Protein AF-A0A4U9D534-F1 (afdb_monomer_lite)

Radius of gyration: 22.66 Å; chains: 1; bounding box: 74×33×58 Å

pLDDT: mean 83.32, std 19.27, range [30.23, 98.06]

Secondary structure (DSSP, 8-state):
--TTSS-HHHHHHHHHH-HHHHHHHHHHHHHH---HHHHS--HHHHHHTTPPPSEE---SSS-TT--BEEGGGS-GGGB-TTS-B-----EEEESSHHHHHHHHHTT---TT-EEEE-S-STTTTSS-EE-HHHHHHHTSTTGGG-EEEESSEE-TTT--S-B-PPPP-PPP---------

Foldseek 3Di:
DDPVPDDPVVVVVCCVPDPVNVVVQVVCCVPVVDHVCVVPPDPVVCVVVVPDDQKDWDDDPVAPVIKMFRLVLQDPVQADPVRHHDADAAEDEAADPVVLLVCLVVVVDDQRYEYEYEQCACVRVNQDEDASNQVSLVVPPRSSNYHYHYNHHHDPPRDGTMGHDDDDDDDDDDDDDDDDD

InterPro domains:
  IPR042096 Dihydroxy-acid dehydratase, C-terminal [G3DSA:3.50.30.80] (55-161)
  IPR056740 Dihydroxy-acid/6-phosphogluconate dehydratase, C-terminal [PF24877] (54-155)

Organism: Raoultella terrigena (NCBI:txid577)

Sequence (181 aa):
MTVTGQTVGENLDWWQASERRQKFRQCLLEQDGVDPDDVILPPERARAKGLTSTVAFPVGNIAPEGSVVKATAIDPSVVGDDGVYRHTGRARVFVSEARAIGAIKNGEIERGDIMVVIGGGPSGTGMEETYQLTSALKHVSWGKTVSLITDARFSRRLDRRLFWPRRARGAGGRAHRQAAR

Structure (mmCIF, N/CA/C/O backbone):
data_AF-A0A4U9D534-F1
#
_entry.id   AF-A0A4U9D534-F1
#
loop_
_atom_site.group_PDB
_atom_site.id
_atom_site.type_symbol
_atom_site.label_atom_id
_atom_site.label_alt_id
_atom_site.label_comp_id
_atom_site.label_asym_id
_atom_site.label_entity_id
_atom_site.label_seq_id
_atom_site.pdbx_PDB_ins_code
_atom_site.Cartn_x
_atom_site.Cartn_y
_atom_site.Cartn_z
_atom_site.occupancy
_atom_site.B_iso_or_equiv
_atom_site.auth_seq_id
_atom_site.auth_comp_id
_atom_site.auth_asym_id
_atom_site.auth_atom_id
_atom_site.pdbx_PDB_model_num
ATOM 1 N N . MET A 1 1 ? 1.641 -3.731 29.621 1.00 86.44 1 MET A N 1
ATOM 2 C CA . MET A 1 1 ? 1.388 -2.473 30.348 1.00 86.44 1 MET A CA 1
ATOM 3 C C . MET A 1 1 ? 1.261 -1.354 29.327 1.00 86.44 1 MET A C 1
ATOM 5 O O . MET A 1 1 ? 2.078 -1.302 28.414 1.00 86.44 1 MET A O 1
ATOM 9 N N . THR A 1 2 ? 0.210 -0.544 29.413 1.00 97.25 2 THR A N 1
ATOM 10 C CA . THR A 1 2 ? -0.050 0.617 28.548 1.00 97.25 2 THR A CA 1
ATOM 11 C C . THR A 1 2 ? 0.269 1.916 29.303 1.00 97.25 2 THR A C 1
ATOM 13 O O . THR A 1 2 ? 0.668 1.880 30.467 1.00 97.25 2 THR A O 1
ATOM 16 N N . VAL A 1 3 ? 0.082 3.076 28.661 1.00 96.31 3 VAL A N 1
ATOM 17 C CA . VAL A 1 3 ? 0.278 4.398 29.294 1.00 96.31 3 VAL A CA 1
ATOM 18 C C . VAL A 1 3 ? -0.677 4.674 30.460 1.00 96.31 3 VAL A C 1
ATOM 20 O O . VAL A 1 3 ? -0.405 5.559 31.262 1.00 96.31 3 VAL A O 1
ATOM 23 N N . THR A 1 4 ? -1.773 3.920 30.580 1.00 95.88 4 THR A N 1
ATOM 24 C CA . THR A 1 4 ? -2.705 4.018 31.715 1.00 95.88 4 THR A CA 1
ATOM 25 C C . THR A 1 4 ? -2.234 3.220 32.933 1.00 95.88 4 THR A C 1
ATOM 27 O O . THR A 1 4 ? -2.908 3.212 33.956 1.00 95.88 4 THR A O 1
ATOM 30 N N . GLY A 1 5 ? -1.101 2.513 32.832 1.00 96.94 5 GLY A N 1
ATOM 31 C CA . GLY A 1 5 ? -0.614 1.587 33.858 1.00 96.94 5 GLY A CA 1
ATOM 32 C C . GLY A 1 5 ? -1.308 0.220 33.842 1.00 96.94 5 GLY A C 1
ATOM 33 O O . GLY A 1 5 ? -0.834 -0.704 34.492 1.00 96.94 5 GLY A O 1
ATOM 34 N N . GLN A 1 6 ? -2.375 0.057 33.056 1.00 97.06 6 GLN A N 1
ATOM 35 C CA . GLN A 1 6 ? -3.139 -1.188 32.935 1.00 97.06 6 GLN A CA 1
ATOM 36 C C . GLN A 1 6 ? -2.657 -2.054 31.759 1.00 97.06 6 GLN A C 1
ATOM 38 O O . GLN A 1 6 ? -1.842 -1.651 30.920 1.00 97.06 6 GLN A O 1
ATOM 43 N N . THR A 1 7 ? -3.142 -3.285 31.674 1.00 98.06 7 THR A N 1
ATOM 44 C CA . THR A 1 7 ? -2.972 -4.175 30.522 1.00 98.06 7 THR A CA 1
ATOM 45 C C . THR A 1 7 ? -3.841 -3.730 29.342 1.00 98.06 7 THR A C 1
ATOM 47 O O . THR A 1 7 ? -4.763 -2.929 29.477 1.00 98.06 7 THR A O 1
ATOM 50 N N . VAL A 1 8 ? -3.545 -4.230 28.137 1.00 97.31 8 VAL A N 1
ATOM 51 C CA . VAL A 1 8 ? -4.396 -3.960 26.965 1.00 97.31 8 VAL A CA 1
ATOM 52 C C . VAL A 1 8 ? -5.798 -4.542 27.173 1.00 97.31 8 VAL A C 1
ATOM 54 O O . VAL A 1 8 ? -6.761 -3.869 26.832 1.00 97.31 8 VAL A O 1
ATOM 57 N N . GLY A 1 9 ? -5.906 -5.733 27.775 1.00 97.06 9 GLY A N 1
ATOM 58 C CA . GLY A 1 9 ? -7.188 -6.376 28.084 1.00 97.06 9 GLY A CA 1
ATOM 59 C C . GLY A 1 9 ? -8.070 -5.507 28.977 1.00 97.06 9 GLY A C 1
ATOM 60 O O . GLY A 1 9 ? -9.159 -5.140 28.563 1.00 97.06 9 GLY A O 1
ATOM 61 N N . GLU A 1 10 ? -7.548 -5.052 30.119 1.00 97.25 10 GLU A N 1
ATOM 62 C CA . GLU A 1 10 ? -8.293 -4.184 31.048 1.00 97.25 10 GLU A CA 1
ATOM 63 C C . GLU A 1 10 ? -8.781 -2.887 30.382 1.00 97.25 10 GLU A C 1
ATOM 65 O O . GLU A 1 10 ? -9.929 -2.479 30.560 1.00 97.25 10 GLU A O 1
ATOM 70 N N . ASN A 1 11 ? -7.938 -2.260 29.552 1.00 97.38 11 ASN A N 1
ATOM 71 C CA . ASN A 1 11 ? -8.338 -1.063 28.810 1.00 97.38 11 ASN A CA 1
ATOM 72 C C . ASN A 1 11 ? -9.438 -1.362 27.770 1.00 97.38 11 ASN A C 1
ATOM 74 O O . ASN A 1 11 ? -10.313 -0.523 27.548 1.00 97.38 11 ASN A O 1
ATOM 78 N N . LEU A 1 12 ? -9.395 -2.527 27.114 1.00 96.00 12 LEU A N 1
ATOM 79 C CA . LEU A 1 12 ? -10.400 -2.939 26.130 1.00 96.00 12 LEU A CA 1
ATOM 80 C C . LEU A 1 12 ? -11.732 -3.305 26.791 1.00 96.00 12 LEU A C 1
ATOM 82 O O . LEU A 1 12 ? -12.773 -2.880 26.291 1.00 96.00 12 LEU A O 1
ATOM 86 N N . ASP A 1 13 ? -11.701 -4.011 27.921 1.00 96.44 13 ASP A N 1
ATOM 87 C CA . ASP A 1 13 ? -12.891 -4.385 28.691 1.00 96.44 13 ASP A CA 1
ATOM 88 C C . ASP A 1 13 ? -13.617 -3.134 29.205 1.00 96.44 13 ASP A C 1
ATOM 90 O O . ASP A 1 13 ? -14.827 -2.977 29.010 1.00 96.44 13 ASP A O 1
ATOM 94 N N . TRP A 1 14 ? -12.865 -2.179 29.767 1.00 96.06 14 TRP A N 1
ATOM 95 C CA . TRP A 1 14 ? -13.400 -0.870 30.147 1.00 96.06 14 TRP A CA 1
ATOM 96 C C . TRP A 1 14 ? -14.007 -0.132 28.946 1.00 96.06 14 TRP A C 1
ATOM 98 O O . TRP A 1 14 ? -15.138 0.357 29.016 1.00 96.06 14 TRP A O 1
ATOM 108 N N . TRP A 1 15 ? -13.286 -0.062 27.820 1.00 94.94 15 TRP A N 1
ATOM 109 C CA . TRP A 1 15 ? -13.764 0.629 26.620 1.00 94.94 15 TRP A CA 1
ATOM 110 C C . TRP A 1 15 ? -15.060 0.013 26.084 1.00 94.94 15 TRP A C 1
ATOM 112 O O . TRP A 1 15 ? -15.977 0.747 25.699 1.00 94.94 15 TRP A O 1
ATOM 122 N N . GLN A 1 16 ? -15.156 -1.318 26.077 1.00 93.94 16 GLN A N 1
ATOM 123 C CA . GLN A 1 16 ? -16.317 -2.057 25.591 1.00 93.94 16 GLN A CA 1
ATOM 124 C C . GLN A 1 16 ? -17.593 -1.707 26.366 1.00 93.94 16 GLN A C 1
ATOM 126 O O . GLN A 1 16 ? -18.647 -1.549 25.740 1.00 93.94 16 GLN A O 1
ATOM 131 N N . ALA A 1 17 ? -17.484 -1.542 27.688 1.00 95.06 17 ALA A N 1
ATOM 132 C CA . ALA A 1 17 ? -18.589 -1.173 28.571 1.00 95.06 17 ALA A CA 1
ATOM 133 C C . ALA A 1 17 ? -18.818 0.347 28.690 1.00 95.06 17 ALA A C 1
ATOM 135 O O . ALA A 1 17 ? -19.832 0.768 29.241 1.00 95.06 17 ALA A O 1
ATOM 136 N N . SER A 1 18 ? -17.906 1.178 28.178 1.00 96.81 18 SER A N 1
ATOM 137 C CA . SER A 1 18 ? -17.957 2.629 28.377 1.00 96.81 18 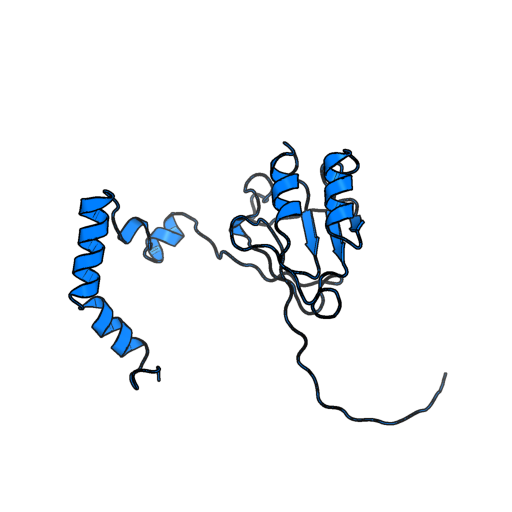SER A CA 1
ATOM 138 C C . SER A 1 18 ? -19.188 3.298 27.746 1.00 96.81 18 SER A C 1
ATOM 140 O O . SER A 1 18 ? -19.559 3.026 26.598 1.00 96.81 18 SER A O 1
ATOM 142 N N . GLU A 1 19 ? -19.757 4.279 28.454 1.00 97.12 19 GLU A N 1
ATOM 143 C CA . GLU A 1 19 ? -20.830 5.148 27.939 1.00 97.12 19 GLU A CA 1
ATOM 144 C C . GLU A 1 19 ? -20.419 5.841 26.634 1.00 97.12 19 GLU A C 1
ATOM 146 O O . GLU A 1 19 ? -21.216 6.001 25.709 1.00 97.12 19 GLU A O 1
ATOM 151 N N . ARG A 1 20 ? -19.134 6.210 26.523 1.00 95.56 20 ARG A N 1
ATOM 152 C CA . ARG A 1 20 ? -18.580 6.842 25.324 1.00 95.56 20 ARG A CA 1
ATOM 153 C C . ARG A 1 20 ? -18.744 5.945 24.098 1.00 95.56 20 ARG A C 1
ATOM 155 O O . ARG A 1 20 ? -19.192 6.431 23.061 1.00 95.56 20 ARG A O 1
ATOM 162 N N . ARG A 1 21 ? -18.415 4.651 24.197 1.00 94.75 21 ARG A N 1
ATOM 163 C CA . ARG A 1 21 ? -18.577 3.704 23.084 1.00 94.75 21 ARG A CA 1
ATOM 164 C C . ARG A 1 21 ? -20.043 3.572 22.674 1.00 94.75 21 ARG A C 1
ATOM 166 O O . ARG A 1 21 ? -20.329 3.588 21.479 1.00 94.75 21 ARG A O 1
ATOM 173 N N . GLN A 1 22 ? -20.958 3.470 23.637 1.00 94.81 22 GLN A N 1
ATOM 174 C CA . GLN A 1 22 ? -22.397 3.360 23.369 1.00 94.81 22 GLN A CA 1
ATOM 175 C C . GLN A 1 22 ? -22.919 4.602 22.636 1.00 94.81 22 GLN A C 1
ATOM 177 O O . GLN A 1 22 ? -23.503 4.482 21.560 1.00 94.81 22 GLN A O 1
ATOM 182 N N . LYS A 1 23 ? -22.589 5.794 23.148 1.00 96.06 23 LYS A N 1
ATOM 183 C CA . LYS A 1 23 ? -22.988 7.075 22.557 1.00 96.06 23 LYS A CA 1
ATOM 184 C C . LYS A 1 23 ? -22.525 7.227 21.108 1.00 96.06 23 LYS A C 1
ATOM 186 O O . LYS A 1 23 ? -23.309 7.636 20.261 1.00 96.06 23 LYS A O 1
ATOM 191 N N . PHE A 1 24 ? -21.267 6.904 20.798 1.00 94.12 24 PHE A N 1
ATOM 192 C CA . PHE A 1 24 ? -20.760 7.045 19.426 1.00 94.12 24 PHE A CA 1
ATOM 193 C C . PHE A 1 24 ? -21.315 5.990 18.465 1.00 94.12 24 PHE A C 1
ATOM 195 O O . PHE A 1 24 ? -21.507 6.295 17.292 1.00 94.12 24 PHE A O 1
ATOM 202 N N . ARG A 1 25 ? -21.616 4.777 18.944 1.00 94.19 25 ARG A N 1
ATOM 203 C CA . ARG A 1 25 ? -22.312 3.767 18.133 1.00 94.19 25 ARG A CA 1
ATOM 204 C C . ARG A 1 25 ? -23.728 4.212 17.774 1.00 94.19 25 ARG A C 1
ATOM 206 O O . ARG A 1 25 ? -24.123 4.075 16.624 1.00 94.19 25 ARG A O 1
ATOM 213 N N . GLN A 1 26 ? -24.450 4.782 18.735 1.00 95.06 26 GLN A N 1
ATOM 214 C CA . GLN A 1 26 ? -25.782 5.336 18.509 1.00 95.06 26 GLN A CA 1
ATOM 215 C C . GLN A 1 26 ? -25.739 6.545 17.566 1.00 95.06 26 GLN A C 1
ATOM 217 O O . GLN A 1 26 ? -26.499 6.596 16.608 1.00 95.06 26 GLN A O 1
ATOM 222 N N . CYS A 1 27 ? -24.782 7.454 17.768 1.00 95.50 27 CYS A N 1
ATOM 223 C CA . CYS A 1 27 ? -24.558 8.613 16.902 1.00 95.50 27 CYS A CA 1
ATOM 224 C C . CYS A 1 27 ? -24.356 8.222 15.431 1.00 95.50 27 CYS A C 1
ATOM 226 O O . CYS A 1 27 ? -24.934 8.854 14.555 1.00 95.50 27 CYS A O 1
ATOM 228 N N . LEU A 1 28 ? -23.556 7.184 15.162 1.00 94.06 28 LEU A N 1
ATOM 229 C CA . LEU A 1 28 ? -23.295 6.708 13.801 1.00 94.06 28 LEU A CA 1
ATOM 230 C C . LEU A 1 28 ? -24.573 6.187 13.121 1.00 94.06 28 LEU A C 1
ATOM 232 O O . LEU A 1 28 ? -24.811 6.452 11.945 1.00 94.06 28 LEU A O 1
ATOM 236 N N . LEU A 1 29 ? -25.422 5.488 13.876 1.00 93.69 29 LEU A N 1
ATOM 237 C CA . LEU A 1 29 ? -26.695 4.994 13.365 1.00 93.69 29 LEU A CA 1
ATOM 238 C C . LEU A 1 29 ? -27.702 6.133 13.147 1.00 93.69 29 LEU A C 1
ATOM 240 O O . LEU A 1 29 ? -28.352 6.187 12.111 1.00 93.69 29 LEU A O 1
ATOM 244 N N . GLU A 1 30 ? -27.829 7.047 14.108 1.00 96.25 30 GLU A N 1
ATOM 245 C CA . GLU A 1 30 ? -28.817 8.133 14.071 1.00 96.25 30 GLU A CA 1
ATOM 246 C C . GLU A 1 30 ? -28.486 9.211 13.037 1.00 96.25 30 GLU A C 1
ATOM 248 O O . GLU A 1 30 ? -29.395 9.753 12.412 1.00 96.25 30 GLU A O 1
ATOM 253 N N . GLN A 1 31 ? -27.203 9.542 12.868 1.00 95.94 31 GLN A N 1
ATOM 254 C CA . GLN A 1 31 ? -26.777 10.619 11.971 1.00 95.94 31 GLN A CA 1
ATOM 255 C C . GLN A 1 31 ? -26.509 10.119 10.554 1.00 95.94 31 GLN A C 1
ATOM 257 O O . GLN A 1 31 ? -26.920 10.774 9.599 1.00 95.94 31 GLN A O 1
ATOM 262 N N . ASP A 1 32 ? -25.858 8.961 10.418 1.00 94.50 32 ASP A N 1
ATOM 263 C CA . ASP A 1 32 ? -25.398 8.463 9.119 1.00 94.50 32 ASP A CA 1
ATOM 264 C C . ASP A 1 32 ? -26.194 7.243 8.626 1.00 94.50 32 ASP A C 1
ATOM 266 O O . ASP A 1 32 ? -26.009 6.806 7.490 1.00 94.50 32 ASP A O 1
ATOM 270 N N . GLY A 1 33 ? -27.078 6.665 9.452 1.00 94.69 33 GLY A N 1
ATOM 271 C CA . GLY A 1 33 ? -27.794 5.430 9.110 1.00 94.69 33 GLY A CA 1
ATOM 272 C C . GLY A 1 33 ? -26.875 4.211 8.994 1.00 94.69 33 GLY A C 1
ATOM 273 O O . GLY A 1 33 ? -27.248 3.218 8.369 1.00 94.69 33 GLY A O 1
ATOM 274 N N . VAL A 1 34 ? -25.660 4.285 9.547 1.00 94.75 34 VAL A N 1
ATOM 275 C CA . VAL A 1 34 ? -24.629 3.252 9.402 1.00 94.75 34 VAL A CA 1
ATOM 276 C C . VAL A 1 34 ? -24.594 2.369 10.644 1.00 94.75 34 VAL A C 1
ATOM 278 O O . VAL A 1 34 ? -24.377 2.851 11.756 1.00 94.75 34 VAL A O 1
ATOM 281 N N . ASP A 1 35 ? -24.738 1.055 10.449 1.00 91.25 35 ASP A N 1
ATOM 282 C CA . ASP A 1 35 ? -24.485 0.076 11.505 1.00 91.25 35 ASP A CA 1
ATOM 283 C C . ASP A 1 35 ? -22.975 0.039 11.827 1.00 91.25 35 ASP A C 1
ATOM 285 O O . ASP A 1 35 ? -22.156 -0.263 10.948 1.00 91.25 35 ASP A O 1
ATOM 289 N N . PRO A 1 36 ? -22.561 0.315 13.078 1.00 90.19 36 PRO A N 1
ATOM 290 C CA . PRO A 1 36 ? -21.161 0.226 13.478 1.00 90.19 36 PRO A CA 1
ATOM 291 C C . PRO A 1 36 ? -20.494 -1.130 13.188 1.00 90.19 36 PRO A C 1
ATOM 293 O O . PRO A 1 36 ? -19.285 -1.170 12.936 1.00 90.19 36 PRO A O 1
ATOM 296 N N . ASP A 1 37 ? -21.247 -2.233 13.215 1.00 90.00 37 ASP A N 1
ATOM 297 C CA . ASP A 1 37 ? -20.719 -3.584 12.982 1.00 90.00 37 ASP A CA 1
ATOM 298 C C . ASP A 1 37 ? -20.555 -3.913 11.492 1.00 90.00 37 ASP A C 1
ATOM 300 O O . ASP A 1 37 ? -19.982 -4.951 11.145 1.00 90.00 37 ASP A O 1
ATOM 304 N N . ASP A 1 38 ? -20.988 -3.013 10.607 1.00 90.25 38 ASP A N 1
ATOM 305 C CA . ASP A 1 38 ? -20.646 -3.023 9.186 1.00 90.25 38 ASP A CA 1
ATOM 306 C C . ASP A 1 38 ? -19.417 -2.151 8.864 1.00 90.25 38 ASP A C 1
ATOM 308 O O . ASP A 1 38 ? -18.823 -2.308 7.794 1.00 90.25 38 ASP A O 1
ATOM 312 N N . VAL A 1 39 ? -18.970 -1.305 9.803 1.00 90.88 39 VAL A N 1
ATOM 313 C CA . VAL A 1 39 ? -17.719 -0.527 9.697 1.00 90.88 39 VAL A CA 1
ATOM 314 C C . VAL A 1 39 ? -16.520 -1.329 10.199 1.00 90.88 39 VAL A C 1
ATOM 316 O O . VAL A 1 39 ? -15.499 -1.420 9.515 1.00 90.88 39 VAL A O 1
ATOM 319 N N . ILE A 1 40 ? -16.631 -1.925 11.392 1.00 90.56 40 ILE A N 1
ATOM 320 C CA . ILE A 1 40 ? -15.611 -2.817 11.957 1.00 90.56 40 ILE A CA 1
ATOM 321 C C . ILE A 1 40 ? -16.203 -4.218 12.028 1.00 90.56 40 ILE A C 1
ATOM 323 O O . ILE A 1 40 ? -16.924 -4.565 12.960 1.00 90.56 40 ILE A O 1
ATOM 327 N N . LEU A 1 41 ? -15.879 -5.028 11.024 1.00 89.94 41 LEU A N 1
ATOM 328 C CA . LEU A 1 41 ? -16.424 -6.371 10.910 1.00 89.94 41 LEU A CA 1
ATOM 329 C C . LEU A 1 41 ? -15.828 -7.309 11.972 1.00 89.94 41 LEU A C 1
ATOM 331 O O . LEU A 1 41 ? -14.604 -7.353 12.139 1.00 89.94 41 LEU A O 1
ATOM 335 N N . PRO A 1 42 ? -16.661 -8.149 12.611 1.00 90.00 42 PRO A N 1
ATOM 336 C CA . PRO A 1 42 ? -16.183 -9.312 13.342 1.00 90.00 42 PRO A CA 1
ATOM 337 C C . PRO A 1 42 ? -15.320 -10.214 12.441 1.00 90.00 42 PRO A C 1
ATOM 339 O O . PRO A 1 42 ? -15.634 -10.353 11.251 1.00 90.00 42 PRO A O 1
ATOM 342 N N . PRO A 1 43 ? -14.280 -10.883 12.978 1.00 88.19 43 PRO A N 1
ATOM 343 C CA . PRO A 1 43 ? -13.366 -11.705 12.182 1.00 88.19 43 PRO A CA 1
ATOM 344 C C . PRO A 1 43 ? -14.066 -12.749 11.304 1.00 88.19 43 PRO A C 1
ATOM 346 O O . PRO A 1 43 ? -13.664 -12.964 10.163 1.00 88.19 43 PRO A O 1
ATOM 349 N N . GLU A 1 44 ? -15.136 -13.367 11.801 1.00 90.56 44 GLU A N 1
ATOM 350 C CA . GLU A 1 44 ? -15.907 -14.361 11.049 1.00 90.56 44 GLU A CA 1
ATOM 351 C C . GLU A 1 44 ? -16.650 -13.747 9.859 1.00 90.56 44 GLU A C 1
ATOM 353 O O . GLU A 1 44 ? -16.531 -14.249 8.742 1.00 90.56 44 GLU A O 1
ATOM 358 N N . ARG A 1 45 ? -17.334 -12.607 10.055 1.00 91.88 45 ARG A N 1
ATOM 359 C CA . ARG A 1 45 ? -18.004 -11.874 8.963 1.00 91.88 45 ARG A CA 1
ATOM 360 C C . ARG A 1 45 ? -16.991 -11.371 7.934 1.00 91.88 45 ARG A C 1
ATOM 362 O O . ARG A 1 45 ? -17.265 -11.427 6.739 1.00 91.88 45 ARG A O 1
ATOM 369 N N . ALA A 1 46 ? -15.818 -10.912 8.373 1.00 88.81 46 ALA A N 1
ATOM 370 C CA . ALA A 1 46 ? -14.749 -10.484 7.473 1.00 88.81 46 ALA A CA 1
ATOM 371 C C . ALA A 1 46 ? -14.240 -11.641 6.595 1.00 88.81 46 ALA A C 1
ATOM 373 O O . ALA A 1 46 ? -14.120 -11.480 5.380 1.00 88.81 46 ALA A O 1
ATOM 374 N N . ARG A 1 47 ? -14.011 -12.822 7.189 1.00 86.06 47 ARG A N 1
ATOM 375 C CA . ARG A 1 47 ? -13.614 -14.039 6.459 1.00 86.06 47 ARG A CA 1
ATOM 376 C C . ARG A 1 47 ? -14.700 -14.518 5.502 1.00 86.06 47 ARG A C 1
ATOM 378 O O . ARG A 1 47 ? -14.387 -14.829 4.360 1.00 86.06 47 ARG A O 1
ATOM 385 N N . ALA A 1 48 ? -15.960 -14.523 5.934 1.00 89.12 48 ALA A N 1
ATOM 386 C CA . ALA A 1 48 ? -17.094 -14.890 5.085 1.00 89.12 48 ALA A CA 1
ATOM 387 C C . ALA A 1 48 ? -17.239 -13.957 3.869 1.00 89.12 48 ALA A C 1
ATOM 389 O O . ALA A 1 48 ? -17.631 -14.398 2.795 1.00 89.12 48 ALA A O 1
ATOM 390 N N . LYS A 1 49 ? -16.863 -12.678 4.016 1.00 85.88 49 LYS A N 1
ATOM 391 C CA . LYS A 1 49 ? -16.787 -11.699 2.918 1.00 85.88 49 LYS A CA 1
ATOM 392 C C . LYS A 1 49 ? -15.507 -11.807 2.071 1.00 85.88 49 LYS A C 1
ATOM 394 O O . LYS A 1 49 ? -15.314 -10.991 1.176 1.00 85.88 49 LYS A O 1
ATOM 399 N N . GLY A 1 50 ? -14.622 -12.766 2.351 1.00 82.12 50 GLY A N 1
ATOM 400 C CA . GLY A 1 50 ? -13.373 -12.959 1.611 1.00 82.12 50 GLY A CA 1
ATOM 401 C C . GLY A 1 50 ? -12.339 -11.848 1.819 1.00 82.12 50 GLY A C 1
ATOM 402 O O . GLY A 1 50 ? -11.458 -11.670 0.982 1.00 82.12 50 GLY A O 1
ATOM 403 N N . LEU A 1 51 ? -12.428 -11.075 2.909 1.00 80.38 51 LEU A N 1
ATOM 404 C CA . LEU A 1 51 ? -11.452 -10.023 3.195 1.00 80.38 51 LEU A CA 1
ATOM 405 C C . LEU A 1 51 ? -10.120 -10.641 3.639 1.00 80.38 51 LEU A C 1
ATOM 407 O O . LEU A 1 51 ? -10.044 -11.333 4.654 1.00 80.38 51 LEU A O 1
ATOM 411 N N . THR A 1 52 ? -9.057 -10.367 2.885 1.00 73.94 52 THR A N 1
ATOM 412 C CA . THR A 1 52 ? -7.696 -10.848 3.156 1.00 73.94 52 THR A CA 1
ATOM 413 C C . THR A 1 52 ? -6.825 -9.773 3.808 1.00 73.94 52 THR A C 1
ATOM 415 O O . THR A 1 52 ? -7.209 -8.607 3.908 1.00 73.94 52 THR A O 1
ATOM 418 N N . SER A 1 53 ? -5.610 -10.152 4.228 1.00 75.06 53 SER A N 1
ATOM 419 C CA . SER A 1 53 ? -4.606 -9.190 4.699 1.00 75.06 53 SER A CA 1
ATOM 420 C C . SER A 1 53 ? -4.390 -8.072 3.676 1.00 75.06 53 SER A C 1
ATOM 422 O O . SER A 1 53 ? -4.179 -8.313 2.487 1.00 75.06 53 SER A O 1
ATOM 424 N N . THR A 1 54 ? -4.391 -6.836 4.166 1.00 81.75 54 THR A N 1
ATOM 425 C CA . THR A 1 54 ? -4.171 -5.627 3.366 1.00 81.75 54 THR A CA 1
ATOM 426 C C . THR A 1 54 ? -2.743 -5.518 2.842 1.00 81.75 54 THR A C 1
ATOM 428 O O . THR A 1 54 ? -2.503 -4.817 1.859 1.00 81.75 54 THR A O 1
ATOM 431 N N . VAL A 1 55 ? -1.789 -6.189 3.490 1.00 87.31 55 VAL A N 1
ATOM 432 C CA . VAL A 1 55 ? -0.356 -6.039 3.233 1.00 87.31 55 VAL A CA 1
ATOM 433 C C . VAL A 1 55 ? 0.288 -7.403 3.003 1.00 87.31 55 VAL A C 1
ATOM 435 O O . VAL A 1 55 ? 0.018 -8.350 3.742 1.00 87.31 55 VAL A O 1
ATOM 438 N N . ALA A 1 56 ? 1.157 -7.482 1.998 1.00 88.50 56 ALA A N 1
ATOM 439 C CA . ALA A 1 56 ? 2.066 -8.602 1.770 1.00 88.50 56 ALA A CA 1
ATOM 440 C C . ALA A 1 56 ? 3.518 -8.105 1.758 1.00 88.50 56 ALA A C 1
ATOM 442 O O . ALA A 1 56 ? 3.758 -6.916 1.546 1.00 88.50 56 ALA A O 1
ATOM 443 N N . PHE A 1 57 ? 4.477 -9.005 1.985 1.00 91.69 57 PHE A N 1
ATOM 444 C CA . PHE A 1 57 ? 5.896 -8.668 2.139 1.00 91.69 57 PHE A CA 1
ATOM 445 C C . PHE A 1 57 ? 6.769 -9.455 1.145 1.00 91.69 57 PHE A C 1
ATOM 447 O O . PHE A 1 57 ? 7.345 -10.478 1.519 1.00 91.69 57 PHE A O 1
ATOM 454 N N . PRO A 1 58 ? 6.821 -9.059 -0.142 1.00 90.38 58 PRO A N 1
ATOM 455 C CA . PRO A 1 58 ? 7.576 -9.795 -1.151 1.00 90.38 58 PRO A CA 1
ATOM 456 C C . PRO A 1 58 ? 9.085 -9.702 -0.916 1.00 90.38 58 PRO A C 1
ATOM 458 O O . PRO A 1 58 ? 9.607 -8.622 -0.639 1.00 90.38 58 PRO A O 1
ATOM 461 N N . VAL A 1 59 ? 9.789 -10.811 -1.123 1.00 93.31 59 VAL A N 1
ATOM 462 C CA . VAL A 1 59 ? 11.256 -10.909 -1.089 1.00 93.31 59 VAL A CA 1
ATOM 463 C C . VAL A 1 59 ? 11.771 -11.425 -2.431 1.00 93.31 59 VAL A C 1
ATOM 465 O O . VAL A 1 59 ? 11.052 -12.117 -3.152 1.00 93.31 59 VAL A O 1
ATOM 468 N N . GLY A 1 60 ? 13.013 -11.099 -2.781 1.00 93.50 60 GLY A N 1
ATOM 469 C CA . GLY A 1 60 ? 13.637 -11.599 -4.006 1.00 93.50 60 GLY A CA 1
ATOM 470 C C . GLY A 1 60 ? 14.958 -10.911 -4.320 1.00 93.50 60 GLY A C 1
ATOM 471 O O . GLY A 1 60 ? 15.445 -10.097 -3.547 1.00 93.50 60 GLY A O 1
ATOM 472 N N . ASN A 1 61 ? 15.527 -11.199 -5.486 1.00 96.12 61 ASN A N 1
ATOM 473 C CA . ASN A 1 61 ? 16.807 -10.628 -5.920 1.00 96.12 61 ASN A CA 1
ATOM 474 C C . ASN A 1 61 ? 16.801 -9.089 -6.042 1.00 96.12 61 ASN A C 1
ATOM 476 O O . ASN A 1 61 ? 17.806 -8.459 -5.735 1.00 96.12 61 ASN A O 1
ATOM 480 N N . ILE A 1 62 ? 15.684 -8.480 -6.455 1.00 92.81 62 ILE A N 1
ATOM 481 C CA . ILE A 1 62 ? 15.522 -7.012 -6.525 1.00 92.81 62 ILE A CA 1
ATOM 482 C C . ILE A 1 62 ? 15.346 -6.404 -5.124 1.00 92.81 62 ILE A C 1
ATOM 484 O O . ILE A 1 62 ? 15.694 -5.252 -4.887 1.00 92.81 62 ILE A O 1
ATOM 488 N N . ALA A 1 63 ? 14.797 -7.187 -4.197 1.00 94.00 63 ALA A N 1
ATOM 489 C CA . ALA A 1 63 ? 14.341 -6.760 -2.885 1.00 94.00 63 ALA A CA 1
ATOM 490 C C . ALA A 1 63 ? 14.811 -7.756 -1.798 1.00 94.00 63 ALA A C 1
ATOM 492 O O . ALA A 1 63 ? 13.971 -8.412 -1.173 1.00 94.00 63 ALA A O 1
ATOM 493 N N . PRO A 1 64 ? 16.134 -7.922 -1.582 1.00 93.75 64 PRO A N 1
ATOM 494 C CA . PRO A 1 64 ? 16.672 -9.005 -0.750 1.00 93.75 64 PRO A CA 1
ATOM 495 C C . PRO A 1 64 ? 16.331 -8.861 0.740 1.00 93.75 64 PRO A C 1
ATOM 497 O O . PRO A 1 64 ? 16.057 -9.853 1.404 1.00 93.75 64 PRO A O 1
ATOM 500 N N . GLU A 1 65 ? 16.280 -7.633 1.255 1.00 93.12 65 GLU A N 1
ATOM 501 C CA . GLU A 1 65 ? 15.835 -7.312 2.625 1.00 93.12 65 GLU A CA 1
ATOM 502 C C . GLU A 1 65 ? 14.302 -7.192 2.750 1.00 93.12 65 GLU A C 1
ATOM 504 O O . GLU A 1 65 ? 13.780 -6.868 3.816 1.00 93.12 65 GLU A O 1
ATOM 509 N N . GLY A 1 66 ? 13.578 -7.488 1.669 1.00 92.50 66 GLY A N 1
ATOM 510 C CA . GLY A 1 66 ? 12.125 -7.511 1.630 1.00 92.50 66 GLY A CA 1
ATOM 511 C C . GLY A 1 66 ? 11.481 -6.169 1.322 1.00 92.50 66 GLY A C 1
ATOM 512 O O . GLY A 1 66 ? 11.883 -5.107 1.771 1.00 92.50 66 GLY A O 1
ATOM 513 N N . SER A 1 67 ? 10.411 -6.243 0.554 1.00 92.56 67 SER A N 1
ATOM 514 C CA . SER A 1 67 ? 9.523 -5.137 0.242 1.00 92.56 67 SER A CA 1
ATOM 515 C C . SER A 1 67 ? 8.165 -5.377 0.895 1.00 92.56 67 SER A C 1
ATOM 517 O O . SER A 1 67 ? 7.937 -6.352 1.602 1.00 92.56 67 SER A O 1
ATOM 519 N N . VAL A 1 68 ? 7.243 -4.469 0.666 1.00 91.31 68 VAL A N 1
ATOM 520 C CA . VAL A 1 68 ? 5.902 -4.414 1.222 1.00 91.31 68 VAL A CA 1
ATOM 521 C C . VAL A 1 68 ? 4.996 -4.109 0.052 1.00 91.31 68 VAL A C 1
ATOM 523 O O . VAL A 1 68 ? 5.376 -3.325 -0.789 1.00 91.31 68 VAL A O 1
ATOM 526 N N . VAL A 1 69 ? 3.799 -4.660 -0.038 1.00 89.38 69 VAL A N 1
ATOM 527 C CA . VAL A 1 69 ? 2.803 -4.281 -1.042 1.00 89.38 69 VAL A CA 1
ATOM 528 C C . VAL A 1 69 ? 1.453 -4.191 -0.373 1.00 89.38 69 VAL A C 1
ATOM 530 O O . VAL A 1 69 ? 1.102 -5.046 0.438 1.00 89.38 69 VAL A O 1
ATOM 533 N N . LYS A 1 70 ? 0.667 -3.174 -0.724 1.00 86.50 70 LYS A N 1
ATOM 534 C CA . LYS A 1 70 ? -0.745 -3.154 -0.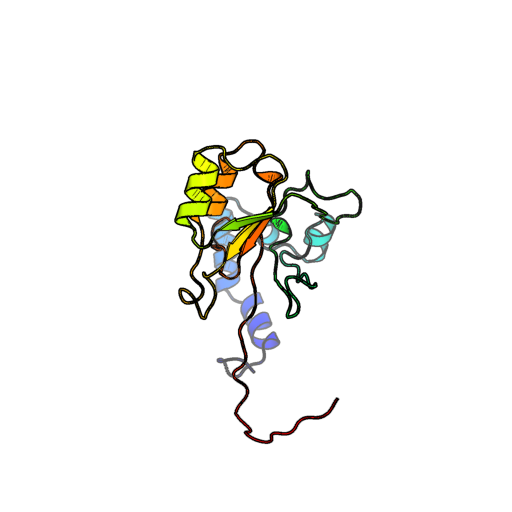361 1.00 86.50 70 LYS A CA 1
ATOM 535 C C . LYS A 1 70 ? -1.506 -4.111 -1.283 1.00 86.50 70 LYS A C 1
ATOM 537 O O . LYS A 1 70 ? -1.861 -3.739 -2.399 1.00 86.50 70 LYS A O 1
ATOM 542 N N . ALA A 1 71 ? -1.710 -5.349 -0.838 1.00 83.88 71 ALA A N 1
ATOM 543 C CA . ALA A 1 71 ? -2.302 -6.423 -1.634 1.00 83.88 71 ALA A CA 1
ATOM 544 C C . ALA A 1 71 ? -3.731 -6.089 -2.090 1.00 83.88 71 ALA A C 1
ATOM 546 O O . ALA A 1 71 ? -4.056 -6.276 -3.257 1.00 83.88 71 ALA A O 1
ATOM 547 N N . THR A 1 72 ? -4.546 -5.475 -1.222 1.00 80.62 72 THR A N 1
ATOM 548 C CA . THR A 1 72 ? -5.928 -5.058 -1.559 1.00 80.62 72 THR A CA 1
ATOM 549 C C . THR A 1 72 ? -6.002 -3.977 -2.626 1.00 80.62 72 THR A C 1
ATOM 551 O O . THR A 1 72 ? -7.070 -3.661 -3.144 1.00 80.62 72 THR A O 1
ATOM 554 N N . ALA A 1 73 ? -4.870 -3.362 -2.931 1.00 80.00 73 ALA A N 1
ATOM 555 C CA . ALA A 1 73 ? -4.786 -2.338 -3.935 1.00 80.00 73 ALA A CA 1
ATOM 556 C C . ALA A 1 73 ? -4.389 -2.936 -5.302 1.00 80.00 73 ALA A C 1
ATOM 558 O O . ALA A 1 73 ? -4.440 -2.247 -6.310 1.00 80.00 73 ALA A O 1
ATOM 559 N N . ILE A 1 74 ? -4.073 -4.226 -5.398 1.00 84.44 74 ILE A N 1
ATOM 560 C CA . ILE A 1 74 ? -3.972 -4.910 -6.690 1.00 84.44 74 ILE A CA 1
ATOM 561 C C . ILE A 1 74 ? -5.389 -5.104 -7.246 1.00 84.44 74 ILE A C 1
ATOM 563 O O . ILE A 1 74 ? -6.326 -5.395 -6.508 1.00 84.44 74 ILE A O 1
ATOM 567 N N . ASP A 1 75 ? -5.567 -4.873 -8.546 1.00 85.06 75 ASP A N 1
ATOM 568 C CA . ASP A 1 75 ? -6.870 -5.055 -9.179 1.00 85.06 75 ASP A CA 1
ATOM 569 C C . ASP A 1 75 ? -7.239 -6.547 -9.220 1.00 85.06 75 ASP A C 1
ATOM 571 O O . ASP A 1 75 ? -6.428 -7.328 -9.717 1.00 85.06 75 ASP A O 1
ATOM 575 N N . PRO A 1 76 ? -8.429 -6.971 -8.756 1.00 84.69 76 PRO A N 1
ATOM 576 C CA . PRO A 1 76 ? -8.799 -8.387 -8.774 1.00 84.69 76 PRO A CA 1
ATOM 577 C C . PRO A 1 76 ? -8.736 -9.005 -10.175 1.00 84.69 76 PRO A C 1
ATOM 579 O O . PRO A 1 76 ? -8.396 -10.171 -10.306 1.00 84.69 76 PRO A O 1
ATOM 582 N N . SER A 1 77 ? -8.969 -8.211 -11.232 1.00 86.19 77 SER A N 1
ATOM 583 C CA . SER A 1 77 ? -8.914 -8.696 -12.620 1.00 86.19 77 SER A CA 1
ATOM 584 C C . SER A 1 77 ? -7.515 -9.075 -13.117 1.00 86.19 77 SER A C 1
ATOM 586 O O . SER A 1 77 ? -7.392 -9.592 -14.224 1.00 86.19 77 SER A O 1
ATOM 588 N N . VAL A 1 78 ? -6.460 -8.789 -12.346 1.00 83.69 78 VAL A N 1
ATOM 589 C CA . VAL A 1 78 ? -5.078 -9.185 -12.671 1.00 83.69 78 VAL A CA 1
ATOM 590 C C . VAL A 1 78 ? -4.505 -10.207 -11.686 1.00 83.69 78 VAL A C 1
ATOM 592 O O . VAL A 1 78 ? -3.329 -10.552 -11.778 1.00 83.69 78 VAL A O 1
ATOM 595 N N . VAL A 1 79 ? -5.309 -10.671 -10.730 1.00 86.38 79 VAL A N 1
ATOM 596 C CA . VAL A 1 79 ? -4.944 -11.739 -9.795 1.00 86.38 79 VAL A CA 1
ATOM 597 C C . VAL A 1 79 ? -5.407 -13.065 -10.395 1.00 86.38 79 VAL A C 1
ATOM 599 O O . VAL A 1 79 ? -6.515 -13.138 -10.920 1.00 86.38 79 VAL A O 1
ATOM 602 N N . GLY A 1 80 ? -4.552 -14.091 -10.368 1.00 85.12 80 GLY A N 1
ATOM 603 C CA . GLY A 1 80 ? -4.927 -15.421 -10.848 1.00 85.12 80 GLY A CA 1
ATOM 604 C C . GLY A 1 80 ? -6.006 -16.069 -9.977 1.00 85.12 80 GLY A C 1
ATOM 605 O O . GLY A 1 80 ? -6.223 -15.656 -8.838 1.00 85.12 80 GLY A O 1
ATOM 606 N N . ASP A 1 81 ? -6.639 -17.125 -10.488 1.00 86.69 81 ASP A N 1
ATOM 607 C CA . ASP A 1 81 ? -7.671 -17.883 -9.758 1.00 86.69 81 ASP A CA 1
ATOM 608 C C . ASP A 1 81 ? -7.142 -18.502 -8.451 1.00 86.69 81 ASP A C 1
ATOM 610 O O . ASP A 1 81 ? -7.894 -18.750 -7.512 1.00 86.69 81 ASP A O 1
ATOM 614 N N . ASP A 1 82 ? -5.824 -18.704 -8.365 1.00 86.38 82 ASP A N 1
ATOM 615 C CA . ASP A 1 82 ? -5.109 -19.145 -7.166 1.00 86.38 82 ASP A CA 1
ATOM 616 C C . ASP A 1 82 ? -4.887 -18.025 -6.130 1.00 86.38 82 ASP A C 1
ATOM 618 O O . ASP A 1 82 ? -4.235 -18.240 -5.108 1.00 86.38 82 ASP A O 1
ATOM 622 N N . GLY A 1 83 ? -5.401 -16.819 -6.384 1.00 83.88 83 GLY A N 1
ATOM 623 C CA . GLY A 1 83 ? -5.249 -15.653 -5.518 1.00 83.88 83 GLY A CA 1
ATOM 624 C C . GLY A 1 83 ? -3.871 -14.994 -5.601 1.00 83.88 83 GLY A C 1
ATOM 625 O O . GLY A 1 83 ? -3.557 -14.126 -4.782 1.00 83.88 83 GLY A O 1
ATOM 626 N N . VAL A 1 84 ? -3.033 -15.375 -6.572 1.00 85.94 84 VAL A N 1
ATOM 627 C CA . VAL A 1 84 ? -1.658 -14.881 -6.682 1.00 85.94 84 VAL A CA 1
ATOM 628 C C . VAL A 1 84 ? -1.521 -13.909 -7.850 1.00 85.94 84 VAL A C 1
ATOM 630 O O . VAL A 1 84 ? -1.812 -14.213 -9.007 1.00 85.94 84 VAL A O 1
ATOM 633 N N . TYR A 1 85 ? -1.011 -12.716 -7.552 1.00 89.25 85 TYR A N 1
ATOM 634 C CA . TYR A 1 85 ? -0.616 -11.751 -8.571 1.00 89.25 85 TYR A CA 1
ATOM 635 C C . TYR A 1 85 ? 0.746 -12.125 -9.163 1.00 89.25 85 TYR A C 1
ATOM 637 O O . TYR A 1 85 ? 1.747 -12.180 -8.445 1.00 89.25 85 TYR A O 1
ATOM 645 N N . ARG A 1 86 ? 0.802 -12.328 -10.482 1.00 91.44 86 ARG A N 1
ATOM 646 C CA . ARG A 1 86 ? 2.045 -12.559 -11.231 1.00 91.44 86 ARG A CA 1
ATOM 647 C C . ARG A 1 86 ? 2.131 -11.561 -12.371 1.00 91.44 86 ARG A C 1
ATOM 649 O O . ARG A 1 86 ? 1.182 -11.405 -13.130 1.00 91.44 86 ARG A O 1
ATOM 656 N N . HIS A 1 87 ? 3.270 -10.890 -12.495 1.00 93.62 87 HIS A N 1
ATOM 657 C CA . HIS A 1 87 ? 3.502 -9.956 -13.588 1.00 93.62 87 HIS A CA 1
ATOM 658 C C . HIS A 1 87 ? 4.958 -10.008 -14.039 1.00 93.62 87 HIS A C 1
ATOM 660 O O . HIS A 1 87 ? 5.874 -9.819 -13.240 1.00 93.62 87 HIS A O 1
ATOM 666 N N . THR A 1 88 ? 5.141 -10.232 -15.335 1.00 95.44 88 THR A N 1
ATOM 667 C CA . THR A 1 88 ? 6.419 -10.150 -16.034 1.00 95.44 88 THR A CA 1
ATOM 668 C C . THR A 1 88 ? 6.251 -9.182 -17.190 1.00 95.44 88 THR A C 1
ATOM 670 O O . THR A 1 88 ? 5.310 -9.309 -17.969 1.00 95.44 88 THR A O 1
ATOM 673 N N . GLY A 1 89 ? 7.155 -8.217 -17.283 1.00 95.00 89 GLY A N 1
ATOM 674 C CA . GLY A 1 89 ? 7.056 -7.120 -18.230 1.00 95.00 89 GLY A CA 1
ATOM 675 C C . GLY A 1 89 ? 8.393 -6.422 -18.408 1.00 95.00 89 GLY A C 1
ATOM 676 O O . GLY A 1 89 ? 9.346 -6.675 -17.663 1.00 95.00 89 GLY A O 1
ATOM 677 N N . ARG A 1 90 ? 8.475 -5.537 -19.403 1.00 97.31 90 ARG A N 1
ATOM 678 C CA . ARG A 1 90 ? 9.687 -4.760 -19.659 1.00 97.31 90 ARG A CA 1
ATOM 679 C C . ARG A 1 90 ? 9.887 -3.742 -18.539 1.00 97.31 90 ARG A C 1
ATOM 681 O O . ARG A 1 90 ? 8.988 -2.968 -18.219 1.00 97.31 90 ARG A O 1
ATOM 688 N N . ALA A 1 91 ? 11.081 -3.726 -17.953 1.00 97.12 91 ALA A N 1
ATOM 689 C CA . ALA A 1 91 ? 11.432 -2.736 -16.945 1.00 97.12 91 ALA A CA 1
ATOM 690 C C . ALA A 1 91 ? 11.727 -1.377 -17.602 1.00 97.12 91 ALA A C 1
ATOM 692 O O . ALA A 1 91 ? 12.608 -1.274 -18.459 1.00 97.12 91 ALA A O 1
ATOM 693 N N . ARG A 1 92 ? 11.024 -0.327 -17.170 1.00 96.94 92 ARG A N 1
ATOM 694 C CA . ARG A 1 92 ? 11.316 1.074 -17.501 1.00 96.94 92 ARG A CA 1
ATOM 695 C C . ARG A 1 92 ? 11.773 1.797 -16.249 1.00 96.94 92 ARG A C 1
ATOM 697 O O . ARG A 1 92 ? 10.993 1.990 -15.319 1.00 96.94 92 ARG A O 1
ATOM 704 N N . VAL A 1 93 ? 13.054 2.150 -16.223 1.00 97.00 93 VAL A N 1
ATOM 705 C CA . VAL A 1 93 ? 13.718 2.696 -15.038 1.00 97.00 93 VAL A CA 1
ATOM 706 C C . VAL A 1 93 ? 13.812 4.214 -15.138 1.00 97.00 93 VAL A C 1
ATOM 708 O O . VAL A 1 93 ? 14.277 4.753 -16.140 1.00 97.00 93 VAL A O 1
ATOM 711 N N . PHE A 1 94 ? 13.416 4.900 -14.072 1.00 95.94 94 PHE A N 1
ATOM 712 C CA . PHE A 1 94 ? 13.443 6.349 -13.943 1.00 95.94 94 PHE A CA 1
ATOM 713 C C . PHE A 1 94 ? 14.184 6.747 -12.670 1.00 95.94 94 PHE A C 1
ATOM 715 O O . PHE A 1 94 ? 14.050 6.111 -11.631 1.00 95.94 94 PHE A O 1
ATOM 722 N N . VAL A 1 95 ? 14.942 7.838 -12.747 1.00 93.44 95 VAL A N 1
ATOM 723 C CA . VAL A 1 95 ? 15.722 8.389 -11.619 1.00 93.44 95 VAL A CA 1
ATOM 724 C C . VAL A 1 95 ? 15.034 9.575 -10.937 1.00 93.44 95 VAL A C 1
ATOM 726 O O . VAL A 1 95 ? 15.606 10.215 -10.063 1.00 93.44 95 VAL A O 1
ATOM 729 N N . SER A 1 96 ? 13.831 9.932 -11.390 1.00 90.00 96 SER A N 1
ATOM 730 C CA . SER A 1 96 ? 13.003 10.950 -10.754 1.00 90.00 96 SER A CA 1
ATOM 731 C C . SER A 1 96 ? 11.529 10.725 -11.064 1.00 90.00 96 SER A C 1
ATOM 733 O O . SER A 1 96 ? 11.164 10.274 -12.156 1.00 90.00 96 SER A O 1
ATOM 735 N N . GLU A 1 97 ? 10.672 11.091 -10.112 1.00 90.00 97 GLU A N 1
ATOM 736 C CA . GLU A 1 97 ? 9.218 11.042 -10.273 1.00 90.00 97 GLU A CA 1
ATOM 737 C C . GLU A 1 97 ? 8.756 11.909 -11.455 1.00 90.00 97 GLU A C 1
ATOM 739 O O . GLU A 1 97 ? 7.962 11.457 -12.275 1.00 90.00 97 GLU A O 1
ATOM 744 N N . ALA A 1 98 ? 9.325 13.108 -11.625 1.00 90.88 98 ALA A N 1
ATOM 745 C CA . ALA A 1 98 ? 8.976 14.006 -12.726 1.00 90.88 98 ALA A CA 1
ATOM 746 C C . ALA A 1 98 ? 9.180 13.370 -14.115 1.00 90.88 98 ALA A C 1
ATOM 748 O O . ALA A 1 98 ? 8.322 13.512 -14.988 1.00 90.88 98 ALA A O 1
ATOM 749 N N . ARG A 1 99 ? 10.280 12.627 -14.319 1.00 94.31 99 ARG A N 1
ATOM 750 C CA . ARG A 1 99 ? 10.539 11.921 -15.587 1.00 94.31 99 ARG A CA 1
ATOM 751 C C . ARG A 1 99 ? 9.574 10.762 -15.802 1.00 94.31 99 ARG A C 1
ATOM 753 O O . ARG A 1 99 ? 9.065 10.603 -16.905 1.00 94.31 99 ARG A O 1
ATOM 760 N N . ALA A 1 100 ? 9.293 9.993 -14.754 1.00 94.38 100 ALA A N 1
ATOM 761 C CA . ALA A 1 100 ? 8.329 8.900 -14.824 1.00 94.38 100 ALA A CA 1
ATOM 762 C C . ALA A 1 100 ? 6.906 9.403 -15.146 1.00 94.38 100 ALA A C 1
ATOM 764 O O . ALA A 1 100 ? 6.218 8.807 -15.971 1.00 94.38 100 ALA A O 1
ATOM 765 N N . ILE A 1 101 ? 6.483 10.537 -14.572 1.00 93.38 101 ILE A N 1
ATOM 766 C CA . ILE A 1 101 ? 5.207 11.190 -14.918 1.00 93.38 101 ILE A CA 1
ATOM 767 C C . ILE A 1 101 ? 5.211 11.660 -16.374 1.00 93.38 101 ILE A C 1
ATOM 769 O O . ILE A 1 101 ? 4.216 11.471 -17.074 1.00 93.38 101 ILE A O 1
ATOM 773 N N . GLY A 1 102 ? 6.307 12.276 -16.828 1.00 94.75 102 GLY A N 1
ATOM 774 C CA . GLY A 1 102 ? 6.473 12.696 -18.220 1.00 94.75 102 GLY A CA 1
ATOM 775 C C . GLY A 1 102 ? 6.288 11.529 -19.188 1.00 94.75 102 GLY A C 1
ATOM 776 O O . GLY A 1 102 ? 5.464 11.620 -20.091 1.00 94.75 102 GLY A O 1
ATOM 777 N N . ALA A 1 103 ? 6.944 10.398 -18.922 1.00 95.44 103 ALA A N 1
ATOM 778 C CA . ALA A 1 103 ? 6.828 9.192 -19.737 1.00 95.44 103 ALA A CA 1
ATOM 779 C C . ALA A 1 103 ? 5.387 8.656 -19.813 1.00 95.44 103 ALA A C 1
ATOM 781 O O . ALA A 1 103 ? 4.931 8.263 -20.885 1.00 95.44 103 ALA A O 1
ATOM 782 N N . ILE A 1 104 ? 4.635 8.685 -18.703 1.00 93.56 104 ILE A N 1
ATOM 783 C CA . ILE A 1 104 ? 3.208 8.315 -18.714 1.00 93.56 104 ILE A CA 1
ATOM 784 C C . ILE A 1 104 ? 2.417 9.269 -19.618 1.00 93.56 104 ILE A C 1
ATOM 786 O O . ILE A 1 104 ? 1.645 8.823 -20.463 1.00 93.56 104 ILE A O 1
ATOM 790 N N . LYS A 1 105 ? 2.607 10.583 -19.450 1.00 91.56 105 LYS A N 1
ATOM 791 C CA . LYS A 1 105 ? 1.855 11.613 -20.185 1.00 91.56 105 LYS A CA 1
ATOM 792 C C . LYS A 1 105 ? 2.168 11.630 -21.681 1.00 91.56 105 LYS A C 1
ATOM 794 O O . LYS A 1 105 ? 1.275 11.901 -22.475 1.00 91.56 105 LYS A O 1
ATOM 799 N N . ASN A 1 106 ? 3.405 11.320 -22.049 1.00 94.31 106 ASN A N 1
ATOM 800 C CA . ASN A 1 106 ? 3.869 11.293 -23.433 1.00 94.31 106 ASN A CA 1
ATOM 801 C C . ASN A 1 106 ? 3.560 9.967 -24.151 1.00 94.31 106 ASN A C 1
ATOM 803 O O . ASN A 1 106 ? 3.888 9.828 -25.325 1.00 94.31 106 ASN A O 1
ATOM 807 N N . GLY A 1 107 ? 2.957 8.985 -23.469 1.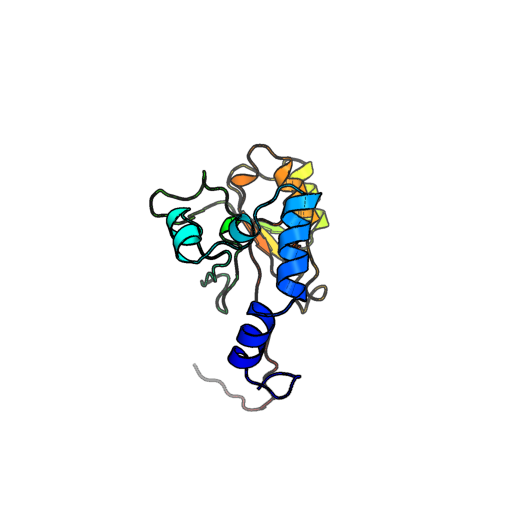00 91.56 107 GLY A N 1
ATOM 808 C CA . GLY A 1 107 ? 2.675 7.671 -24.056 1.00 91.56 107 GLY A CA 1
ATOM 809 C C . GLY A 1 107 ? 3.923 6.805 -24.264 1.00 91.56 107 GLY A C 1
ATOM 810 O O . GLY A 1 107 ? 3.921 5.915 -25.106 1.00 91.56 107 GLY A O 1
ATOM 811 N N . GLU A 1 108 ? 4.990 7.050 -23.502 1.00 94.25 108 GLU A N 1
ATOM 812 C CA . GLU A 1 108 ? 6.243 6.280 -23.551 1.00 94.25 108 GLU A CA 1
ATOM 813 C C . GLU A 1 108 ? 6.182 4.999 -22.698 1.00 94.25 108 GLU A C 1
ATOM 815 O O . GLU A 1 108 ? 7.125 4.203 -22.692 1.00 94.25 108 GLU A O 1
ATOM 820 N N . ILE A 1 109 ? 5.094 4.816 -21.945 1.00 95.19 109 ILE A N 1
ATOM 821 C CA . ILE A 1 109 ? 4.773 3.597 -21.201 1.00 95.19 109 ILE A CA 1
ATOM 822 C C . ILE A 1 109 ? 3.779 2.779 -22.018 1.00 95.19 109 ILE A C 1
ATOM 824 O O . ILE A 1 109 ? 2.820 3.318 -22.566 1.00 95.19 109 ILE A O 1
ATOM 828 N N . GLU A 1 110 ? 3.985 1.472 -22.050 1.00 94.12 110 GLU A N 1
ATOM 829 C CA . GLU A 1 110 ? 3.156 0.508 -22.753 1.00 94.12 110 GLU A CA 1
ATOM 830 C C . GLU A 1 110 ? 2.416 -0.410 -21.774 1.00 94.12 110 GLU A C 1
ATOM 832 O O . GLU A 1 110 ? 2.733 -0.542 -20.583 1.00 94.12 110 GLU A O 1
ATOM 837 N N . ARG A 1 111 ? 1.386 -1.075 -22.297 1.00 94.44 111 ARG A N 1
ATOM 838 C CA . ARG A 1 111 ? 0.599 -2.039 -21.538 1.00 94.44 111 ARG A CA 1
ATOM 839 C C . ARG A 1 111 ? 1.482 -3.207 -21.094 1.00 94.44 111 ARG A C 1
ATOM 841 O O . ARG A 1 111 ? 2.008 -3.935 -21.925 1.00 94.44 111 ARG A O 1
ATOM 848 N N . GLY A 1 112 ? 1.547 -3.428 -19.781 1.00 93.75 112 GLY A N 1
ATOM 849 C CA . GLY A 1 112 ? 2.316 -4.532 -19.192 1.00 93.75 112 GLY A CA 1
ATOM 850 C C . GLY A 1 112 ? 3.756 -4.160 -18.841 1.00 93.75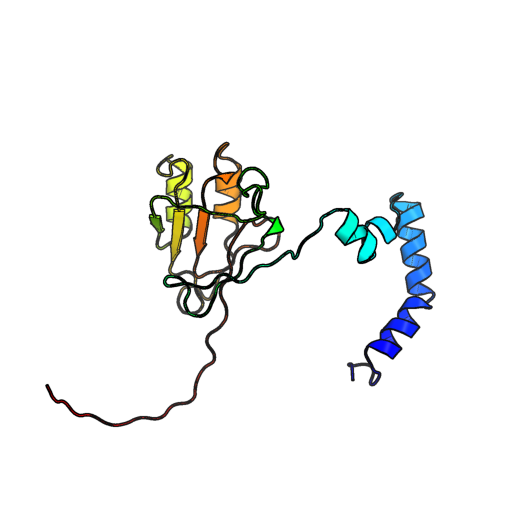 112 GLY A C 1
ATOM 851 O O . GLY A 1 112 ? 4.541 -5.025 -18.474 1.00 93.75 112 GLY A O 1
ATOM 852 N N . ASP A 1 113 ? 4.128 -2.884 -18.924 1.00 96.62 113 ASP A N 1
ATOM 853 C CA . ASP A 1 113 ? 5.429 -2.454 -18.429 1.00 96.62 113 ASP A CA 1
ATOM 854 C C . ASP A 1 113 ? 5.535 -2.537 -16.900 1.00 96.62 113 ASP A C 1
ATOM 856 O O . ASP A 1 113 ? 4.555 -2.451 -16.146 1.00 96.62 113 ASP A O 1
ATOM 860 N N . ILE A 1 114 ? 6.776 -2.658 -16.434 1.00 96.69 114 ILE A N 1
ATOM 861 C CA . ILE A 1 114 ? 7.150 -2.510 -15.032 1.00 96.69 114 ILE A CA 1
ATOM 862 C C . ILE A 1 114 ? 7.902 -1.192 -14.902 1.00 96.69 114 ILE A C 1
ATOM 864 O O . ILE A 1 114 ? 9.055 -1.070 -15.310 1.00 96.69 114 ILE A O 1
ATOM 868 N N . MET A 1 115 ? 7.255 -0.193 -14.321 1.00 96.44 115 MET A N 1
ATOM 869 C CA . MET A 1 115 ? 7.895 1.074 -14.010 1.00 96.44 115 MET A CA 1
ATOM 870 C C . MET A 1 115 ? 8.699 0.940 -12.717 1.00 96.44 115 MET A C 1
ATOM 872 O O . MET A 1 115 ? 8.180 0.498 -11.691 1.00 96.44 115 MET A O 1
ATOM 876 N N . VAL A 1 116 ? 9.962 1.346 -12.756 1.00 96.25 116 VAL A N 1
ATOM 877 C CA . VAL A 1 116 ? 10.862 1.350 -11.602 1.00 96.25 116 VAL A CA 1
ATOM 878 C C . VAL A 1 116 ? 11.349 2.775 -11.397 1.00 96.25 116 VAL A C 1
ATOM 880 O O . VAL A 1 116 ? 11.978 3.338 -12.287 1.00 96.25 116 VAL A O 1
ATOM 883 N N . VAL A 1 117 ? 11.063 3.371 -10.245 1.00 94.75 117 VAL A N 1
ATOM 884 C CA . VAL A 1 117 ? 11.534 4.717 -9.898 1.00 94.75 117 VAL A CA 1
ATOM 885 C C . VAL A 1 117 ? 12.520 4.602 -8.748 1.00 94.75 117 VAL A C 1
ATOM 887 O O . VAL A 1 117 ? 12.172 4.103 -7.688 1.00 94.75 117 VAL A O 1
ATOM 890 N N . ILE A 1 118 ? 13.761 5.017 -8.971 1.00 93.88 118 ILE A N 1
ATOM 891 C CA . ILE A 1 118 ? 14.855 4.878 -8.004 1.00 93.88 118 ILE A CA 1
ATOM 892 C C . ILE A 1 118 ? 15.391 6.241 -7.575 1.00 93.88 118 ILE A C 1
ATOM 894 O O . ILE A 1 118 ? 15.187 7.243 -8.263 1.00 93.88 118 ILE A O 1
ATOM 898 N N . GLY A 1 119 ? 16.134 6.262 -6.470 1.00 90.12 119 GLY A N 1
ATOM 899 C CA . GLY A 1 119 ? 16.766 7.467 -5.936 1.00 90.12 119 GLY A CA 1
ATOM 900 C C . GLY A 1 119 ? 15.870 8.265 -4.990 1.00 90.12 119 GLY A C 1
ATOM 901 O O . GLY A 1 119 ? 16.297 9.305 -4.493 1.00 90.12 119 GLY A O 1
ATOM 902 N N . GLY A 1 120 ? 14.661 7.780 -4.698 1.00 88.62 120 GLY A N 1
ATOM 903 C CA . GLY A 1 120 ? 13.752 8.396 -3.733 1.00 88.62 120 GLY A CA 1
ATOM 904 C C . GLY A 1 120 ? 13.875 7.812 -2.324 1.00 88.62 120 GLY A C 1
ATOM 905 O O . GLY A 1 120 ? 13.194 8.274 -1.415 1.00 88.62 120 GLY A O 1
ATOM 906 N N . GLY A 1 121 ? 14.733 6.809 -2.113 1.00 90.06 121 GLY A N 1
ATOM 907 C CA . GLY A 1 121 ? 14.917 6.168 -0.811 1.00 90.06 121 GLY A CA 1
ATOM 908 C C . GLY A 1 121 ? 15.558 7.050 0.275 1.00 90.06 121 GLY A C 1
ATOM 909 O O . GLY A 1 121 ? 15.881 8.218 0.047 1.00 90.06 121 GLY A O 1
ATOM 910 N N . PRO A 1 122 ? 15.794 6.503 1.488 1.00 89.88 122 PRO A N 1
ATOM 911 C CA . PRO A 1 122 ? 16.277 7.273 2.642 1.00 89.88 122 PRO A CA 1
ATOM 912 C C . PRO A 1 122 ? 17.589 8.037 2.421 1.00 89.88 122 PRO A C 1
ATOM 914 O O . PRO A 1 122 ? 17.775 9.101 2.996 1.00 89.88 122 PRO A O 1
ATOM 917 N N . SER A 1 123 ? 18.501 7.489 1.613 1.00 89.56 123 SER A N 1
ATOM 918 C CA . SER A 1 123 ? 19.770 8.144 1.257 1.00 89.56 123 SER A CA 1
ATOM 919 C C . SER A 1 123 ? 19.668 9.051 0.028 1.00 89.56 123 SER A C 1
ATOM 921 O O . SER A 1 123 ? 20.630 9.747 -0.274 1.00 89.56 123 SER A O 1
ATOM 923 N N . GLY A 1 124 ? 18.548 8.999 -0.692 1.00 88.00 124 GLY A N 1
ATOM 924 C CA . GLY A 1 124 ? 18.242 9.878 -1.812 1.00 88.00 124 GLY A CA 1
ATOM 925 C C . GLY A 1 124 ? 17.541 11.133 -1.307 1.00 88.00 124 GLY A C 1
ATOM 926 O O . GLY A 1 124 ? 18.148 11.954 -0.627 1.00 88.00 124 GLY A O 1
ATOM 927 N N . THR A 1 125 ? 16.245 11.258 -1.579 1.00 86.75 125 THR A N 1
ATOM 928 C CA . THR A 1 125 ? 15.443 12.420 -1.157 1.00 86.75 125 THR A CA 1
ATOM 929 C C . THR A 1 125 ? 14.908 12.330 0.277 1.00 86.75 125 THR A C 1
ATOM 931 O O . THR A 1 125 ? 14.144 13.180 0.720 1.00 86.75 125 THR A O 1
ATOM 934 N N . GLY A 1 126 ? 15.316 11.313 1.042 1.00 88.50 126 GLY A N 1
ATOM 935 C CA . GLY A 1 126 ? 14.845 11.118 2.414 1.00 88.50 126 GLY A CA 1
ATOM 936 C C . GLY A 1 126 ? 13.567 10.287 2.507 1.00 88.50 126 GLY A C 1
ATOM 937 O O . GLY A 1 126 ? 12.859 10.367 3.512 1.00 88.50 126 GLY A O 1
ATOM 938 N N . MET A 1 127 ? 13.304 9.433 1.509 1.00 88.56 127 MET A N 1
ATOM 939 C CA . MET A 1 127 ? 12.143 8.543 1.481 1.00 88.56 127 MET A CA 1
ATOM 940 C C . MET A 1 127 ? 10.825 9.319 1.338 1.00 88.56 127 MET A C 1
ATOM 942 O O . MET A 1 127 ? 9.906 9.155 2.145 1.00 88.56 127 MET A O 1
ATOM 946 N N . GLU A 1 128 ? 10.738 10.191 0.336 1.00 85.62 128 GLU A N 1
ATOM 947 C CA . GLU A 1 128 ? 9.546 11.004 0.059 1.00 85.62 128 GLU A CA 1
ATOM 948 C C . GLU A 1 128 ? 8.313 10.153 -0.293 1.00 85.62 128 GLU A C 1
ATOM 950 O O . GLU A 1 128 ? 8.419 8.988 -0.686 1.00 85.62 128 GLU A O 1
ATOM 955 N N . GLU A 1 129 ? 7.125 10.730 -0.091 1.00 85.31 129 GLU A N 1
ATOM 956 C CA . GLU A 1 129 ? 5.868 10.112 -0.512 1.00 85.31 129 GLU A CA 1
ATOM 957 C C . GLU A 1 129 ? 5.528 10.505 -1.952 1.00 85.31 129 GLU A C 1
ATOM 959 O O . GLU A 1 129 ? 5.317 11.675 -2.261 1.00 85.31 129 GLU A O 1
ATOM 964 N N . THR A 1 130 ? 5.395 9.502 -2.812 1.00 81.06 130 THR A N 1
ATOM 965 C CA . THR A 1 130 ? 5.032 9.632 -4.219 1.00 81.06 130 THR A CA 1
ATOM 966 C C . THR A 1 130 ? 3.541 9.340 -4.391 1.00 81.06 130 THR A C 1
ATOM 968 O O . THR A 1 130 ? 3.082 8.217 -4.184 1.00 81.06 130 THR A O 1
ATOM 971 N N . TYR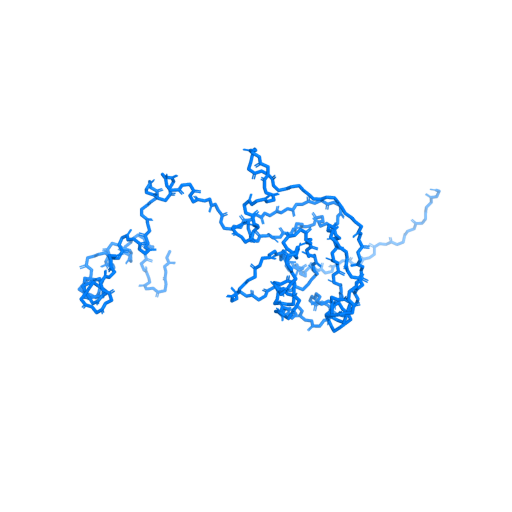 A 1 131 ? 2.771 10.360 -4.772 1.00 83.56 131 TYR A N 1
ATOM 972 C CA . TYR A 1 131 ? 1.337 10.252 -5.094 1.00 83.56 131 TYR A CA 1
ATOM 973 C C . TYR A 1 131 ? 1.059 10.441 -6.590 1.00 83.56 131 TYR A C 1
ATOM 975 O O . TYR A 1 131 ? 0.111 9.874 -7.140 1.00 83.56 131 TYR A O 1
ATOM 983 N N . GLN A 1 132 ? 1.864 11.255 -7.273 1.00 86.12 132 GLN A N 1
ATOM 984 C CA . GLN A 1 132 ? 1.523 11.714 -8.617 1.00 86.12 132 GLN A CA 1
ATOM 985 C C . GLN A 1 132 ? 1.644 10.586 -9.645 1.00 86.12 132 GLN A C 1
ATOM 987 O O . GLN A 1 132 ? 0.833 10.523 -10.566 1.00 86.12 132 GLN A O 1
ATOM 992 N N . LEU A 1 133 ? 2.581 9.648 -9.459 1.00 87.25 133 LEU A N 1
ATOM 993 C CA . LEU A 1 133 ? 2.715 8.472 -10.332 1.00 87.25 133 LEU A CA 1
ATOM 994 C C . LEU A 1 133 ? 1.460 7.605 -10.352 1.00 87.25 133 LEU A C 1
ATOM 996 O O . LEU A 1 133 ? 0.969 7.224 -11.415 1.00 87.25 133 LEU A O 1
ATOM 1000 N N . THR A 1 134 ? 0.927 7.296 -9.176 1.00 84.94 134 THR A N 1
ATOM 1001 C CA . THR A 1 134 ? -0.201 6.373 -9.059 1.00 84.94 134 THR A CA 1
ATOM 1002 C C . THR A 1 134 ? -1.510 7.052 -9.417 1.00 84.94 134 THR A C 1
ATOM 1004 O O . THR A 1 134 ? -2.396 6.404 -9.973 1.00 84.94 134 THR A O 1
ATOM 1007 N N . SER A 1 135 ? -1.607 8.372 -9.227 1.00 87.31 135 SER A N 1
ATOM 1008 C CA . SER A 1 135 ? -2.676 9.181 -9.815 1.00 87.31 135 SER A CA 1
ATOM 1009 C C . SER A 1 135 ? -2.607 9.197 -11.346 1.00 87.31 135 SER A C 1
ATOM 1011 O O . SER A 1 135 ? -3.622 8.966 -11.996 1.00 87.31 135 SER A O 1
ATOM 1013 N N . ALA A 1 136 ? -1.431 9.415 -11.941 1.00 88.81 136 ALA A N 1
ATOM 1014 C CA . ALA A 1 136 ? -1.272 9.467 -13.395 1.00 88.81 136 ALA A CA 1
ATOM 1015 C C . ALA A 1 136 ? -1.656 8.137 -14.066 1.00 88.81 136 ALA A C 1
ATOM 1017 O O . ALA A 1 136 ? -2.417 8.135 -15.031 1.00 88.81 136 ALA A O 1
ATOM 1018 N N . LEU A 1 137 ? -1.216 7.000 -13.512 1.00 87.50 137 LEU A N 1
ATOM 1019 C CA . LEU A 1 137 ? -1.561 5.672 -14.035 1.00 87.50 137 LEU A CA 1
ATOM 1020 C C . LEU A 1 137 ? -3.061 5.351 -13.955 1.00 87.50 137 LEU A C 1
ATOM 1022 O O . LEU A 1 137 ? -3.555 4.589 -14.781 1.00 87.50 137 LEU A O 1
ATOM 1026 N N . LYS A 1 138 ? -3.811 5.930 -13.008 1.00 85.38 138 LYS A N 1
ATOM 1027 C CA . LYS A 1 138 ? -5.270 5.727 -12.920 1.00 85.38 138 LYS A CA 1
ATOM 1028 C C . LYS A 1 138 ? -6.040 6.344 -14.080 1.00 85.38 138 LYS A C 1
ATOM 1030 O O . LYS A 1 138 ? -7.121 5.861 -14.398 1.00 85.38 138 LYS A O 1
ATOM 1035 N N . HIS A 1 139 ? -5.504 7.392 -14.698 1.00 85.81 139 HIS A N 1
ATOM 1036 C CA . HIS A 1 139 ? -6.127 8.021 -15.862 1.00 85.81 139 HIS A CA 1
ATOM 1037 C C . HIS A 1 139 ? -5.852 7.260 -17.166 1.00 85.81 139 HIS A C 1
ATOM 1039 O O . HIS A 1 139 ? -6.468 7.552 -18.188 1.00 85.81 139 HIS A O 1
ATOM 1045 N N . VAL A 1 140 ? -4.970 6.258 -17.132 1.00 87.31 140 VAL A N 1
ATOM 1046 C CA . VAL A 1 140 ? -4.709 5.359 -18.256 1.00 87.31 140 VAL A CA 1
ATOM 1047 C C . VAL A 1 140 ? -5.630 4.144 -18.132 1.00 87.31 140 VAL A C 1
ATOM 1049 O O . VAL A 1 140 ? -5.577 3.416 -17.142 1.00 87.31 140 VAL A O 1
ATOM 1052 N N . SER A 1 141 ? -6.459 3.885 -19.147 1.00 88.00 141 SER A N 1
ATOM 1053 C CA . SER A 1 141 ? -7.485 2.822 -19.117 1.00 88.00 141 SER A CA 1
ATOM 1054 C C . SER A 1 141 ? -6.920 1.426 -18.823 1.00 88.00 141 SER A C 1
ATOM 1056 O O . SER A 1 141 ? -7.530 0.625 -18.114 1.00 88.00 141 SER A O 1
ATOM 1058 N N . TRP A 1 142 ? -5.722 1.142 -19.327 1.00 88.44 142 TRP A N 1
ATOM 1059 C CA . TRP A 1 142 ? -4.985 -0.098 -19.093 1.00 88.44 142 TRP A CA 1
ATOM 1060 C C . TRP A 1 142 ? -3.922 0.028 -17.991 1.00 88.44 142 TRP A C 1
ATOM 1062 O O . TRP A 1 142 ? -3.208 -0.934 -17.728 1.00 88.44 142 TRP A O 1
ATOM 1072 N N . GLY A 1 143 ? -3.840 1.156 -17.278 1.00 86.19 143 GLY A N 1
ATOM 1073 C CA . GLY A 1 143 ? -2.819 1.411 -16.254 1.00 86.19 143 GLY A CA 1
ATOM 1074 C C . GLY A 1 143 ? -2.813 0.394 -15.107 1.00 86.19 143 GLY A C 1
ATOM 1075 O O . GLY A 1 143 ? -1.780 0.167 -14.483 1.00 86.19 143 GLY A O 1
ATOM 1076 N N . LYS A 1 144 ? -3.928 -0.315 -14.878 1.00 87.19 144 LYS A N 1
ATOM 1077 C CA . LYS A 1 144 ? -3.997 -1.440 -13.927 1.00 87.19 144 LYS A CA 1
ATOM 1078 C C . LYS A 1 144 ? -3.036 -2.593 -14.249 1.00 87.19 144 LYS A C 1
ATOM 1080 O O . LYS A 1 144 ? -2.696 -3.348 -13.339 1.00 87.19 144 LYS A O 1
ATOM 1085 N N . THR A 1 145 ? -2.593 -2.722 -15.502 1.00 89.38 145 THR A N 1
ATOM 1086 C CA . THR A 1 145 ? -1.637 -3.752 -15.931 1.00 89.38 145 THR A CA 1
ATOM 1087 C C . THR A 1 145 ? -0.181 -3.318 -15.776 1.00 89.38 145 THR A C 1
ATOM 1089 O O . THR A 1 145 ? 0.703 -4.113 -16.057 1.00 89.38 145 THR A O 1
ATOM 1092 N N . VAL A 1 146 ? 0.092 -2.077 -15.364 1.00 93.38 146 VAL A N 1
ATOM 1093 C CA . VAL A 1 146 ? 1.454 -1.591 -15.111 1.00 93.38 146 VAL A CA 1
ATOM 1094 C C . VAL A 1 146 ? 1.799 -1.833 -13.643 1.00 93.38 146 VAL A C 1
ATOM 1096 O O . VAL A 1 146 ? 1.053 -1.449 -12.737 1.00 93.38 146 VAL A O 1
ATOM 1099 N N . SER A 1 147 ? 2.933 -2.489 -13.392 1.00 93.44 147 SER A N 1
ATOM 1100 C CA . SER A 1 147 ? 3.492 -2.594 -12.037 1.00 93.44 147 SER A CA 1
ATOM 1101 C C . SER A 1 147 ? 4.385 -1.391 -11.766 1.00 93.44 147 SER A C 1
ATOM 1103 O O . SER A 1 147 ? 5.145 -0.986 -12.638 1.00 93.44 147 SER A O 1
ATOM 1105 N N . LEU A 1 148 ? 4.346 -0.873 -10.539 1.00 93.62 148 LEU A N 1
ATOM 1106 C CA . LEU A 1 148 ? 5.221 0.206 -10.095 1.00 93.62 148 LEU A CA 1
ATOM 1107 C C . LEU A 1 148 ? 6.071 -0.262 -8.910 1.00 93.62 148 LEU A C 1
ATOM 1109 O O . LEU A 1 148 ? 5.547 -0.837 -7.951 1.00 93.62 148 LEU A O 1
ATOM 1113 N N . ILE A 1 149 ? 7.375 -0.021 -9.002 1.00 94.25 149 ILE A N 1
ATOM 1114 C CA . ILE A 1 149 ? 8.385 -0.342 -7.992 1.00 94.25 149 ILE A CA 1
ATOM 1115 C C . ILE A 1 149 ? 9.124 0.951 -7.652 1.00 94.25 149 ILE A C 1
ATOM 1117 O O . ILE A 1 149 ? 9.479 1.712 -8.552 1.00 94.25 149 ILE A O 1
ATOM 1121 N N . THR A 1 150 ? 9.354 1.205 -6.366 1.00 92.81 150 THR A N 1
ATOM 1122 C CA . THR A 1 150 ? 10.137 2.356 -5.910 1.00 92.81 150 THR A CA 1
ATOM 1123 C C . THR A 1 150 ? 10.946 2.022 -4.664 1.00 92.81 150 THR A C 1
ATOM 1125 O O . THR A 1 150 ? 10.543 1.164 -3.879 1.00 92.81 150 THR A O 1
ATOM 1128 N N . ASP A 1 151 ? 12.080 2.699 -4.489 1.00 91.06 151 ASP A N 1
ATOM 1129 C CA . ASP A 1 151 ? 12.844 2.712 -3.236 1.00 91.06 151 ASP A CA 1
ATOM 1130 C C . ASP A 1 151 ? 12.352 3.793 -2.246 1.00 91.06 151 ASP A C 1
ATOM 1132 O O . ASP A 1 151 ? 12.842 3.871 -1.117 1.00 91.06 151 ASP A O 1
ATOM 1136 N N . ALA A 1 152 ? 11.369 4.602 -2.656 1.00 90.12 152 ALA A N 1
ATOM 1137 C CA . ALA A 1 152 ? 10.670 5.603 -1.853 1.00 90.12 152 ALA A CA 1
ATOM 1138 C C . ALA A 1 152 ? 9.409 5.026 -1.169 1.00 90.12 152 ALA A C 1
ATOM 1140 O O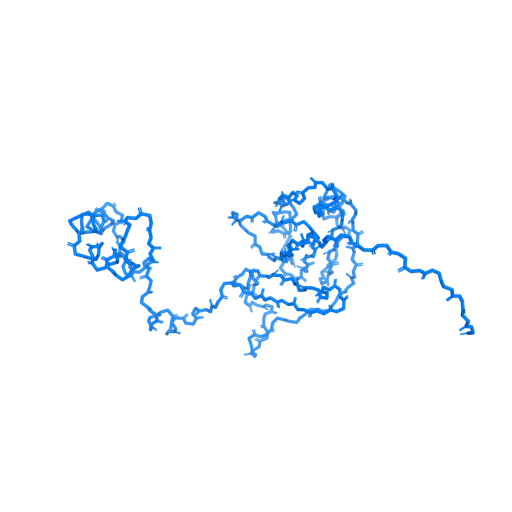 . ALA A 1 152 ? 9.327 3.835 -0.861 1.00 90.12 152 ALA A O 1
ATOM 1141 N N . ARG A 1 153 ? 8.403 5.873 -0.900 1.00 89.75 153 ARG A N 1
ATOM 1142 C CA . ARG A 1 153 ? 7.104 5.455 -0.349 1.00 89.75 153 ARG A CA 1
ATOM 1143 C C . ARG A 1 153 ? 5.958 5.886 -1.241 1.00 89.75 153 ARG A C 1
ATOM 1145 O O . ARG A 1 153 ? 5.952 6.992 -1.760 1.00 89.75 153 ARG A O 1
ATOM 1152 N N . PHE A 1 154 ? 4.928 5.059 -1.318 1.00 85.12 154 PHE A N 1
ATOM 1153 C CA . PHE A 1 154 ? 3.644 5.461 -1.877 1.00 85.12 154 PHE A CA 1
ATOM 1154 C C . PHE A 1 154 ? 2.770 6.177 -0.850 1.00 85.12 154 PHE A C 1
ATOM 1156 O O . PHE A 1 154 ? 2.794 5.852 0.342 1.00 85.12 154 PHE A O 1
ATOM 1163 N N . SER A 1 155 ? 1.968 7.136 -1.313 1.00 76.62 155 SER A N 1
ATOM 1164 C CA . SER A 1 155 ? 1.060 7.872 -0.432 1.00 76.62 155 SER A CA 1
ATOM 1165 C C . SER A 1 155 ? -0.083 6.989 0.082 1.00 76.62 155 SER A C 1
ATOM 1167 O O . SER A 1 155 ? -0.707 6.222 -0.646 1.00 76.62 155 SER A O 1
ATOM 1169 N N . ARG A 1 156 ? -0.448 7.126 1.360 1.00 60.47 156 ARG A N 1
ATOM 1170 C CA . ARG A 1 156 ? -1.500 6.291 1.976 1.00 60.47 156 ARG A CA 1
ATOM 1171 C C . ARG A 1 156 ? -2.910 6.565 1.450 1.00 60.47 156 ARG A C 1
ATOM 1173 O O . ARG A 1 156 ? -3.783 5.713 1.616 1.00 60.47 156 ARG A O 1
ATOM 1180 N N . ARG A 1 157 ? -3.146 7.739 0.848 1.00 51.84 157 ARG A N 1
ATOM 1181 C CA . ARG A 1 157 ? -4.502 8.240 0.571 1.00 51.84 157 ARG A CA 1
ATOM 1182 C C . ARG A 1 157 ? -5.210 7.472 -0.541 1.00 51.84 157 ARG A C 1
ATOM 1184 O O . ARG A 1 157 ? -6.430 7.470 -0.536 1.00 51.84 157 ARG A O 1
ATOM 1191 N N . LEU A 1 158 ? -4.497 6.801 -1.452 1.00 40.22 158 LEU A N 1
ATOM 1192 C CA . LEU A 1 158 ? -5.132 6.183 -2.627 1.00 40.22 158 LEU A CA 1
ATOM 1193 C C . LEU A 1 158 ? -4.287 5.110 -3.340 1.00 40.22 158 LEU A C 1
ATOM 1195 O O . LEU A 1 158 ? -4.594 4.785 -4.490 1.00 40.22 158 LEU A O 1
ATOM 1199 N N . ASP A 1 159 ? -3.240 4.564 -2.720 1.00 39.94 159 ASP A N 1
ATOM 1200 C CA . ASP A 1 159 ? -2.200 3.901 -3.509 1.00 39.94 159 ASP A CA 1
ATOM 1201 C C . ASP A 1 159 ? -2.277 2.369 -3.594 1.00 39.94 159 ASP A C 1
ATOM 1203 O O . ASP A 1 159 ? -2.456 1.649 -2.605 1.00 39.94 159 ASP A O 1
ATOM 1207 N N . ARG A 1 160 ? -2.139 1.921 -4.845 1.00 40.78 160 ARG A N 1
ATOM 1208 C CA . ARG A 1 160 ? -1.915 0.571 -5.328 1.00 40.78 160 ARG A CA 1
ATOM 1209 C C . ARG A 1 160 ? -0.404 0.384 -5.549 1.00 40.78 160 ARG A C 1
ATOM 1211 O O . ARG A 1 160 ? 0.048 0.669 -6.650 1.00 40.78 160 ARG A O 1
ATOM 1218 N N . ARG A 1 161 ? 0.307 -0.215 -4.566 1.00 44.88 161 ARG A N 1
ATOM 1219 C CA . ARG A 1 161 ? 1.598 -0.982 -4.643 1.00 44.88 161 ARG A CA 1
ATOM 1220 C C . ARG A 1 161 ? 2.732 -0.498 -3.691 1.00 44.88 161 ARG A C 1
ATOM 1222 O O . ARG A 1 161 ? 2.409 0.075 -2.662 1.00 44.88 161 ARG A O 1
ATOM 1229 N N . LEU A 1 162 ? 3.989 -0.932 -3.906 1.00 41.41 162 LEU A N 1
ATOM 1230 C CA . LEU A 1 162 ? 5.015 -1.383 -2.924 1.00 41.41 162 LEU A CA 1
ATOM 1231 C C . LEU A 1 162 ? 5.757 -0.368 -1.974 1.00 41.41 162 LEU A C 1
ATOM 1233 O O . LEU A 1 162 ? 6.073 0.740 -2.365 1.00 41.41 162 LEU A O 1
ATOM 1237 N N . PHE A 1 163 ? 6.172 -0.781 -0.762 1.00 38.12 163 PHE A N 1
ATOM 1238 C CA . PHE A 1 163 ? 7.009 -0.073 0.241 1.00 38.12 163 PHE A CA 1
ATOM 1239 C C . PHE A 1 163 ? 8.285 -0.892 0.617 1.00 38.12 163 PHE A C 1
ATOM 1241 O O . PHE A 1 163 ? 8.332 -2.085 0.353 1.00 38.12 163 PHE A O 1
ATOM 1248 N N . TRP A 1 164 ? 9.323 -0.301 1.230 1.00 39.53 164 TRP A N 1
ATOM 1249 C CA . TRP A 1 164 ? 10.587 -0.962 1.658 1.00 39.53 164 TRP A CA 1
ATOM 1250 C C . TRP A 1 164 ? 11.025 -0.534 3.088 1.00 39.53 164 TRP A C 1
ATOM 1252 O O . TRP A 1 164 ? 10.767 0.618 3.451 1.00 39.53 164 TRP A O 1
ATOM 1262 N N . PRO A 1 165 ? 11.672 -1.380 3.933 1.00 42.28 165 PRO A N 1
ATOM 1263 C CA . PRO A 1 165 ? 12.029 -1.025 5.312 1.00 42.28 165 PRO A CA 1
ATOM 1264 C C . PRO A 1 165 ? 13.415 -0.359 5.501 1.00 42.28 165 PRO A C 1
ATOM 1266 O O . PRO A 1 165 ? 14.286 -0.330 4.639 1.00 42.28 165 PRO A O 1
ATOM 1269 N N . ARG A 1 166 ? 13.594 0.233 6.691 1.00 34.19 166 ARG A N 1
ATOM 1270 C CA . ARG A 1 166 ? 14.742 1.043 7.151 1.00 34.19 166 ARG A CA 1
ATOM 1271 C C . ARG A 1 166 ? 16.048 0.247 7.316 1.00 34.19 166 ARG A C 1
ATOM 1273 O O . ARG A 1 166 ? 16.042 -0.808 7.939 1.00 34.19 166 ARG A O 1
ATOM 1280 N N . ARG A 1 167 ? 17.188 0.874 6.979 1.00 35.34 167 ARG A N 1
ATOM 1281 C CA . ARG A 1 167 ? 18.518 0.470 7.483 1.00 35.34 167 ARG A CA 1
ATOM 1282 C C . ARG A 1 167 ? 18.592 0.623 9.006 1.00 35.34 167 ARG A C 1
ATOM 1284 O O . ARG A 1 167 ? 18.447 1.734 9.522 1.00 35.34 167 ARG A O 1
ATOM 1291 N N . ALA A 1 168 ? 18.909 -0.459 9.712 1.00 35.66 168 ALA A N 1
ATOM 1292 C CA . ALA A 1 168 ? 19.497 -0.379 11.044 1.00 35.66 168 ALA A CA 1
ATOM 1293 C C . ALA A 1 168 ? 20.972 0.033 10.903 1.00 35.66 168 ALA A C 1
ATOM 1295 O O . ALA A 1 168 ? 21.738 -0.586 10.167 1.00 35.66 168 ALA A O 1
ATOM 1296 N N . ARG A 1 169 ? 21.375 1.110 11.585 1.00 38.28 169 ARG A N 1
ATOM 1297 C CA . ARG A 1 169 ? 22.786 1.496 11.707 1.00 38.28 169 ARG A CA 1
ATOM 1298 C C . ARG A 1 169 ? 23.490 0.479 12.608 1.00 38.28 169 ARG A C 1
ATOM 1300 O O . ARG A 1 169 ? 23.345 0.547 13.823 1.00 38.28 169 ARG A O 1
ATOM 1307 N N . GLY A 1 170 ? 24.231 -0.449 12.008 1.00 34.00 170 GLY A N 1
ATOM 1308 C CA . GLY A 1 170 ? 25.216 -1.270 12.706 1.00 34.00 170 GLY A CA 1
ATOM 1309 C C . GLY A 1 170 ? 26.447 -0.434 13.049 1.00 34.00 170 GLY A C 1
ATOM 1310 O O . GLY A 1 170 ? 27.038 0.199 12.173 1.00 34.00 170 GLY A O 1
ATOM 1311 N N . ALA A 1 171 ? 26.782 -0.400 14.338 1.00 37.00 171 ALA A N 1
ATOM 1312 C CA . ALA A 1 171 ? 27.997 0.185 14.882 1.00 37.00 171 ALA A CA 1
ATOM 1313 C C . ALA A 1 171 ? 29.253 -0.472 14.282 1.00 37.00 171 ALA A C 1
ATOM 1315 O O . ALA A 1 171 ? 29.239 -1.632 13.875 1.00 37.00 171 ALA A O 1
ATOM 1316 N N . GLY A 1 172 ? 30.325 0.314 14.192 1.00 34.50 172 GLY A N 1
ATOM 1317 C CA . GLY A 1 172 ? 31.532 -0.033 13.457 1.00 34.50 172 GLY A CA 1
ATOM 1318 C C . GLY A 1 172 ? 32.401 -1.131 14.070 1.00 34.50 172 GLY A C 1
ATOM 1319 O O . GLY A 1 172 ? 32.410 -1.369 15.272 1.00 34.50 172 GLY A O 1
ATOM 1320 N N . GLY A 1 173 ? 33.227 -1.701 13.196 1.00 30.23 173 GLY A N 1
ATOM 1321 C CA . GLY A 1 173 ? 34.452 -2.425 13.513 1.00 30.23 173 GLY A CA 1
ATOM 1322 C C . GLY A 1 173 ? 35.348 -2.413 12.273 1.00 30.23 173 GLY A C 1
ATOM 1323 O O . GLY A 1 173 ? 34.964 -2.931 11.230 1.00 30.23 173 GLY A O 1
ATOM 1324 N N . ARG A 1 174 ? 36.496 -1.730 12.351 1.00 35.94 174 ARG A N 1
ATOM 1325 C CA . ARG A 1 174 ? 37.523 -1.660 11.295 1.00 35.94 174 ARG A CA 1
ATOM 1326 C C . ARG A 1 174 ? 38.484 -2.854 11.378 1.00 35.94 174 ARG A C 1
ATOM 1328 O O . ARG A 1 174 ? 38.719 -3.368 12.464 1.00 35.94 174 ARG A O 1
ATOM 1335 N N . ALA A 1 175 ? 39.159 -3.070 10.241 1.00 33.03 175 ALA A N 1
ATOM 1336 C CA . ALA A 1 175 ? 40.364 -3.878 9.984 1.00 33.03 175 ALA A CA 1
ATOM 1337 C C . ALA A 1 175 ? 40.068 -5.361 9.668 1.00 33.03 175 ALA A C 1
ATOM 1339 O O . ALA A 1 175 ? 39.220 -5.962 10.301 1.00 33.03 175 ALA A O 1
ATOM 1340 N N . HIS A 1 176 ? 40.668 -6.015 8.668 1.00 31.70 176 HIS A N 1
ATOM 1341 C CA . HIS A 1 176 ? 42.036 -5.903 8.168 1.00 31.70 176 HIS A CA 1
ATOM 1342 C C . HIS A 1 176 ? 42.145 -6.309 6.679 1.00 31.70 176 HIS A C 1
ATOM 1344 O O . HIS A 1 176 ? 41.366 -7.112 6.176 1.00 31.70 176 HIS A O 1
ATOM 1350 N N . ARG A 1 177 ? 43.154 -5.759 5.988 1.00 34.59 177 ARG A N 1
ATOM 1351 C CA . ARG A 1 177 ? 43.644 -6.182 4.660 1.00 34.59 177 ARG A CA 1
ATOM 1352 C C . ARG A 1 177 ? 44.118 -7.643 4.684 1.00 34.59 177 ARG A C 1
ATOM 1354 O O . ARG A 1 177 ? 44.824 -7.977 5.628 1.00 34.59 177 ARG A O 1
ATOM 1361 N N . GLN A 1 178 ? 43.919 -8.407 3.604 1.00 31.92 178 GLN A N 1
ATOM 1362 C CA . GLN A 1 178 ? 44.990 -8.913 2.719 1.00 31.92 178 GLN A CA 1
ATOM 1363 C C . GLN A 1 178 ? 44.463 -9.891 1.655 1.00 31.92 178 GLN A C 1
ATOM 1365 O O . GLN A 1 178 ? 43.469 -10.580 1.842 1.00 31.92 178 GLN A O 1
ATOM 1370 N N . ALA A 1 179 ? 45.158 -9.871 0.521 1.00 33.66 179 ALA A N 1
ATOM 1371 C CA . ALA A 1 179 ? 44.952 -10.652 -0.688 1.00 33.66 179 ALA A CA 1
ATOM 1372 C C . ALA A 1 179 ? 45.192 -12.160 -0.506 1.00 33.66 179 ALA A C 1
ATOM 1374 O O . ALA A 1 179 ? 46.027 -12.532 0.313 1.00 33.66 179 ALA A O 1
ATOM 1375 N N . ALA A 1 180 ? 44.579 -12.984 -1.365 1.00 32.94 180 ALA A N 1
ATOM 1376 C CA . ALA A 1 180 ? 45.269 -14.015 -2.154 1.00 32.94 180 ALA A CA 1
ATOM 1377 C C . ALA A 1 180 ? 44.290 -14.827 -3.030 1.00 32.94 180 ALA A C 1
ATOM 1379 O O . ALA A 1 180 ? 43.399 -15.474 -2.493 1.00 32.94 180 ALA A O 1
ATOM 1380 N N . ARG A 1 181 ? 44.628 -14.866 -4.331 1.00 35.47 181 ARG A N 1
ATOM 1381 C CA . ARG A 1 181 ? 44.307 -15.860 -5.378 1.00 35.47 181 ARG A CA 1
ATOM 1382 C C . ARG A 1 181 ? 42.913 -15.862 -5.998 1.00 35.47 181 ARG A C 1
ATOM 1384 O O . ARG A 1 181 ? 41.915 -16.039 -5.277 1.00 35.47 181 ARG A O 1
#